Protein AF-A0A9E2E4A2-F1 (afdb_monomer_lite)

Radius of gyration: 22.53 Å; chains: 1; bounding box: 43×30×57 Å

Sequence (75 aa):
KEDEPRITVYAF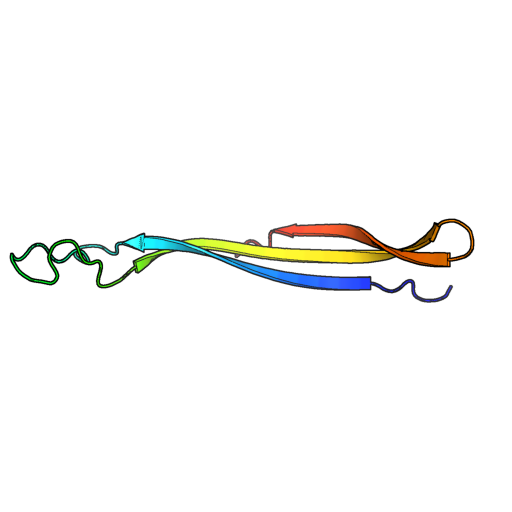GQALKPAENSIVTRPGRYYQMCTNYAVVGEVFTKTTYKLEDQWEGTNKVFRAVIEDYQVLAEE

Foldseek 3Di:
DPPQDKDKDKDKDWDKDQDVPQADCDDDDRHRPGNDIDTDDMWMKIWMWGWDWDDDPPDTDTDTDTPDIDTDDDD

pLDDT: mean 91.02, std 10.06, range [47.44, 97.19]

Structure (mmCIF, N/CA/C/O backbone):
data_AF-A0A9E2E4A2-F1
#
_entry.id   AF-A0A9E2E4A2-F1
#
loop_
_atom_site.group_PDB
_atom_site.id
_atom_site.type_symbol
_atom_site.label_atom_id
_atom_site.label_alt_id
_atom_site.label_comp_id
_atom_site.label_asym_id
_atom_site.label_entity_id
_atom_site.label_seq_id
_atom_site.pdbx_PDB_ins_code
_atom_site.Cartn_x
_atom_site.Cartn_y
_atom_site.Cartn_z
_atom_site.occupancy
_atom_site.B_iso_or_equiv
_atom_site.auth_seq_id
_atom_site.auth_comp_id
_atom_site.auth_asym_id
_atom_site.auth_atom_id
_atom_site.pdbx_PDB_model_num
ATOM 1 N N . LYS A 1 1 ? 20.514 -12.175 -26.623 1.00 47.44 1 LYS A N 1
ATOM 2 C CA . LYS A 1 1 ? 19.872 -10.853 -26.452 1.00 47.44 1 LYS A CA 1
ATOM 3 C C . LYS A 1 1 ? 20.103 -10.531 -24.989 1.00 47.44 1 LYS A C 1
ATOM 5 O O . LYS A 1 1 ? 19.661 -11.337 -24.186 1.00 47.44 1 LYS A O 1
ATOM 10 N N . GLU A 1 2 ? 20.959 -9.561 -24.674 1.00 55.41 2 GLU A N 1
ATOM 11 C CA . GLU A 1 2 ? 21.272 -9.227 -23.277 1.00 55.41 2 GLU A CA 1
ATOM 12 C C . GLU A 1 2 ? 19.969 -8.926 -22.533 1.00 55.41 2 GLU A C 1
ATOM 14 O O . GLU A 1 2 ? 19.086 -8.272 -23.095 1.00 55.41 2 GLU A O 1
ATOM 19 N N . ASP A 1 3 ? 19.820 -9.476 -21.329 1.00 68.19 3 ASP A N 1
ATOM 20 C CA . ASP A 1 3 ? 18.648 -9.253 -20.491 1.00 68.19 3 ASP A CA 1
ATOM 21 C C . ASP A 1 3 ? 18.573 -7.762 -20.150 1.00 68.19 3 ASP A C 1
ATOM 23 O O . ASP A 1 3 ? 19.325 -7.256 -19.318 1.00 68.19 3 ASP A O 1
ATOM 27 N N . GLU A 1 4 ? 17.688 -7.034 -20.836 1.00 77.44 4 GLU A N 1
ATOM 28 C CA . GLU A 1 4 ? 17.392 -5.638 -20.517 1.00 77.44 4 GLU A CA 1
ATOM 29 C C . GLU A 1 4 ? 16.991 -5.548 -19.032 1.00 77.44 4 GLU A C 1
ATOM 31 O O . GLU A 1 4 ? 16.087 -6.282 -18.602 1.00 77.44 4 GLU A O 1
ATOM 36 N N . PRO A 1 5 ? 17.638 -4.681 -18.232 1.00 88.12 5 PRO A N 1
ATOM 37 C CA . PRO A 1 5 ? 17.445 -4.677 -16.791 1.00 88.12 5 PRO A CA 1
ATOM 38 C C . PRO A 1 5 ? 16.020 -4.257 -16.418 1.00 88.12 5 PRO A C 1
ATOM 40 O O . PRO A 1 5 ? 15.525 -3.199 -16.822 1.00 88.12 5 PRO A O 1
ATOM 43 N N . ARG A 1 6 ? 15.376 -5.099 -15.603 1.00 90.81 6 ARG A N 1
ATOM 44 C CA . ARG A 1 6 ? 14.045 -4.875 -15.032 1.00 90.81 6 ARG A CA 1
ATOM 45 C C . ARG A 1 6 ? 14.130 -4.752 -13.519 1.00 90.81 6 ARG A C 1
ATOM 47 O O . ARG A 1 6 ? 14.811 -5.540 -12.867 1.00 90.81 6 ARG A O 1
ATOM 54 N N . ILE A 1 7 ? 13.393 -3.799 -12.962 1.00 93.06 7 ILE A N 1
ATOM 55 C CA . ILE A 1 7 ? 13.238 -3.612 -11.517 1.00 93.06 7 ILE A CA 1
ATOM 56 C C . ILE A 1 7 ? 11.764 -3.793 -11.186 1.00 93.06 7 ILE A C 1
ATOM 58 O O . ILE A 1 7 ? 10.921 -3.111 -11.752 1.00 93.06 7 ILE A O 1
ATOM 62 N N . THR A 1 8 ? 11.441 -4.688 -10.259 1.00 95.31 8 THR A N 1
ATOM 63 C CA . THR A 1 8 ? 10.069 -4.834 -9.757 1.00 95.31 8 THR A CA 1
ATOM 64 C C . THR A 1 8 ? 9.966 -4.219 -8.369 1.00 95.31 8 THR A C 1
ATOM 66 O O . THR A 1 8 ? 10.724 -4.586 -7.474 1.00 95.31 8 THR A O 1
ATOM 69 N N . VAL A 1 9 ? 9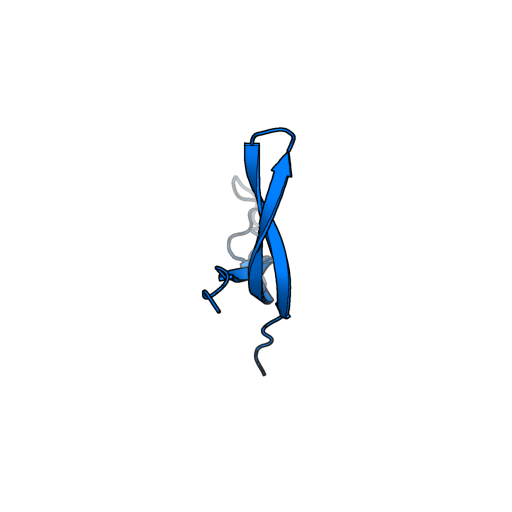.024 -3.297 -8.194 1.00 95.94 9 VAL A N 1
ATOM 70 C CA . VAL A 1 9 ? 8.724 -2.620 -6.931 1.00 95.94 9 VAL A CA 1
ATOM 71 C C . VAL A 1 9 ? 7.374 -3.111 -6.429 1.00 95.94 9 VAL A C 1
ATOM 73 O O . VAL A 1 9 ? 6.375 -3.006 -7.138 1.00 95.94 9 VAL A O 1
ATOM 76 N N . TYR A 1 10 ? 7.350 -3.627 -5.203 1.00 96.69 10 TYR A N 1
ATOM 77 C CA . TYR A 1 10 ? 6.118 -3.935 -4.484 1.00 96.69 10 TYR A CA 1
ATOM 78 C C . TYR A 1 10 ? 5.811 -2.800 -3.513 1.00 96.69 10 TYR A C 1
ATOM 80 O O . TYR A 1 10 ? 6.707 -2.347 -2.798 1.00 96.69 10 TYR A O 1
ATOM 88 N N . ALA A 1 11 ? 4.561 -2.347 -3.480 1.00 95.56 11 ALA A N 1
ATOM 89 C CA . ALA A 1 11 ? 4.110 -1.332 -2.538 1.00 95.56 11 ALA A CA 1
ATOM 90 C C . ALA A 1 11 ? 2.836 -1.779 -1.817 1.00 95.56 11 ALA A C 1
ATOM 92 O O . ALA A 1 11 ? 2.011 -2.503 -2.369 1.00 95.56 11 ALA A O 1
ATOM 93 N N . PHE A 1 12 ? 2.695 -1.322 -0.575 1.00 95.06 12 PHE A N 1
ATOM 94 C CA . PHE A 1 12 ? 1.530 -1.541 0.273 1.00 95.06 12 PHE A CA 1
ATOM 95 C C . PHE A 1 12 ? 1.041 -0.196 0.804 1.00 95.06 12 PHE A C 1
ATOM 97 O O . PHE A 1 12 ? 1.835 0.609 1.300 1.00 95.06 12 PHE A O 1
ATOM 104 N N . GLY A 1 13 ? -0.261 0.040 0.700 1.00 94.88 13 GLY A N 1
ATOM 105 C CA . GLY A 1 13 ? -0.939 1.188 1.280 1.00 94.88 13 GLY A CA 1
ATOM 106 C C . GLY A 1 13 ? -2.129 0.734 2.113 1.00 94.88 13 GLY A C 1
ATOM 107 O O . GLY A 1 13 ? -2.868 -0.155 1.705 1.00 94.88 13 GLY A O 1
ATOM 108 N N . GLN A 1 14 ? -2.335 1.385 3.256 1.00 95.38 14 GLN A N 1
ATOM 109 C CA . GLN A 1 14 ? -3.501 1.168 4.108 1.00 95.38 14 GLN A CA 1
ATOM 110 C C . GLN A 1 14 ? -4.193 2.494 4.417 1.00 95.38 14 GLN A C 1
ATOM 112 O O . GLN A 1 14 ? -3.543 3.510 4.682 1.00 95.38 14 GLN A O 1
ATOM 117 N N . ALA A 1 15 ? -5.521 2.473 4.390 1.00 95.56 15 ALA A N 1
ATOM 118 C CA . ALA A 1 15 ? -6.375 3.560 4.831 1.00 95.56 15 ALA A CA 1
ATOM 119 C C . ALA A 1 15 ? -6.932 3.239 6.221 1.00 95.56 15 ALA A C 1
ATOM 121 O O . ALA A 1 15 ? -7.403 2.130 6.485 1.00 95.56 15 ALA A O 1
ATOM 122 N N . LEU A 1 16 ? -6.903 4.239 7.102 1.00 96.25 16 LEU A N 1
ATOM 123 C CA . LEU A 1 16 ? -7.297 4.119 8.500 1.00 96.25 16 LEU A CA 1
ATOM 124 C C . LEU A 1 16 ? -8.433 5.092 8.826 1.00 96.25 16 LEU A C 1
ATOM 126 O O . LEU A 1 16 ? -8.417 6.244 8.390 1.00 96.25 16 LEU A O 1
ATOM 130 N N . LYS A 1 17 ? -9.382 4.657 9.659 1.00 96.06 17 LYS A N 1
ATOM 131 C CA . LYS A 1 17 ? -10.358 5.539 10.325 1.00 96.06 17 LYS A CA 1
ATOM 132 C C . LYS A 1 17 ? -10.301 5.336 11.841 1.00 96.06 17 LYS A C 1
ATOM 134 O O . LYS A 1 17 ? -9.883 4.264 12.271 1.00 96.06 17 LYS A O 1
ATOM 139 N N . PRO A 1 18 ? -10.730 6.302 12.671 1.00 97.19 18 PRO A N 1
ATOM 140 C CA . PRO A 1 18 ? -10.899 6.060 14.101 1.00 97.19 18 PRO A CA 1
ATOM 141 C C . PRO A 1 18 ? -11.762 4.818 14.352 1.00 97.19 18 PRO A C 1
ATOM 143 O O . PRO A 1 18 ? -12.835 4.673 13.760 1.00 97.19 18 PRO A O 1
ATOM 146 N N . ALA A 1 19 ? -11.275 3.908 15.193 1.00 96.81 19 ALA A N 1
ATOM 147 C CA . ALA A 1 19 ? -12.037 2.727 15.575 1.00 96.81 19 ALA A CA 1
ATOM 148 C C . ALA A 1 19 ? -13.292 3.111 16.382 1.00 96.81 19 ALA A C 1
ATOM 150 O O . ALA A 1 19 ? -13.408 4.210 16.930 1.00 96.81 19 ALA A O 1
ATOM 151 N N . GLU A 1 20 ? -14.255 2.198 16.463 1.00 95.75 20 GLU A N 1
ATOM 152 C CA . GLU A 1 20 ? -15.455 2.42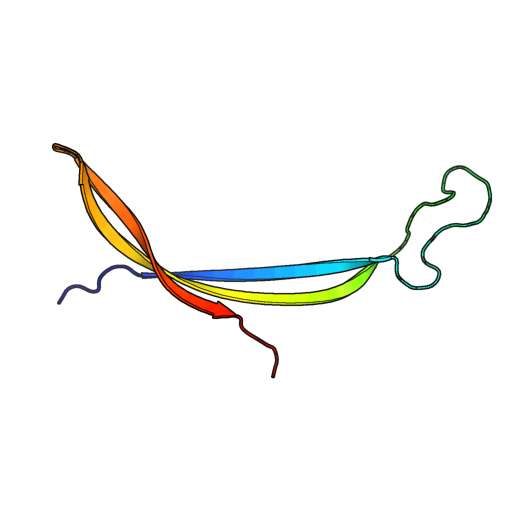8 17.263 1.00 95.75 20 GLU A CA 1
ATOM 153 C C . GLU A 1 20 ? -15.083 2.681 18.734 1.00 95.75 20 GLU A C 1
ATOM 155 O O . GLU A 1 20 ? -14.232 1.993 19.298 1.00 95.75 20 GLU A O 1
ATOM 160 N N . ASN A 1 21 ? -15.693 3.701 19.347 1.00 94.75 21 ASN A N 1
ATOM 161 C CA . ASN A 1 21 ? -15.401 4.141 20.718 1.00 94.75 21 ASN A CA 1
ATOM 162 C C . ASN A 1 21 ? -13.924 4.514 20.982 1.00 94.75 21 ASN A C 1
ATOM 164 O O . ASN A 1 21 ? -13.486 4.503 22.133 1.00 94.75 21 ASN A O 1
ATOM 168 N N . SER A 1 22 ? -13.150 4.882 19.950 1.00 96.25 22 SER A N 1
ATOM 169 C CA . SER A 1 22 ? -11.736 5.256 20.117 1.00 96.25 22 SER A CA 1
ATOM 170 C C . SER A 1 22 ? -11.498 6.735 20.431 1.00 96.25 22 SER A C 1
ATOM 172 O O . SER A 1 22 ? -10.378 7.126 20.758 1.00 96.25 22 SER A O 1
ATOM 174 N N . ILE A 1 23 ? -12.533 7.575 20.348 1.00 96.81 23 ILE A N 1
ATOM 175 C CA . ILE A 1 23 ? -12.427 8.999 20.668 1.00 96.81 23 ILE A CA 1
ATOM 176 C C . ILE A 1 23 ? -12.667 9.211 22.159 1.00 96.81 23 ILE A C 1
ATOM 178 O O . ILE A 1 23 ? -13.722 8.872 22.695 1.00 96.81 23 ILE A O 1
ATOM 182 N N . VAL A 1 24 ? -11.705 9.834 22.835 1.00 96.69 24 VAL A N 1
ATOM 183 C CA . VAL A 1 24 ? -11.857 10.209 24.242 1.00 96.69 24 VAL A CA 1
ATOM 184 C C . VAL A 1 24 ? -12.864 11.355 24.364 1.00 96.69 24 VAL A C 1
ATOM 186 O O . VAL A 1 24 ? -12.584 12.492 23.988 1.00 96.69 24 VAL A O 1
ATOM 189 N N . THR A 1 25 ? -14.031 11.070 24.938 1.00 96.12 25 THR A N 1
ATOM 190 C CA . THR A 1 25 ? -15.114 12.053 25.135 1.00 96.12 25 THR A CA 1
ATOM 191 C C . THR A 1 25 ? -15.165 12.642 26.545 1.00 96.12 25 THR A C 1
ATOM 193 O O . THR A 1 25 ? -15.894 13.603 26.785 1.00 96.12 25 THR A O 1
ATOM 196 N N . ARG A 1 26 ? -14.380 12.120 27.497 1.00 95.19 26 ARG A N 1
ATOM 197 C CA . ARG A 1 26 ? -14.319 12.700 28.847 1.00 95.19 26 ARG A CA 1
ATOM 198 C C . ARG A 1 26 ? -13.608 14.066 28.821 1.00 95.19 26 ARG A C 1
ATOM 200 O O . ARG A 1 26 ? -12.567 14.173 28.165 1.00 95.19 26 ARG A O 1
ATOM 207 N N . PRO A 1 27 ? -14.081 15.076 29.571 1.00 95.06 27 PRO A N 1
ATOM 208 C CA . PRO A 1 27 ? -13.367 16.341 29.724 1.00 95.06 27 PRO A CA 1
ATOM 209 C C . PRO A 1 27 ? -11.947 16.146 30.277 1.00 95.06 27 PRO A C 1
ATOM 211 O O . PRO A 1 27 ? -11.716 15.309 31.153 1.00 95.06 27 PRO A O 1
ATOM 214 N N . GLY A 1 28 ? -10.990 16.931 29.779 1.00 94.94 28 GLY A N 1
ATOM 215 C CA . GLY A 1 28 ? -9.600 16.914 30.235 1.00 94.94 28 GLY A CA 1
ATOM 216 C C . GLY A 1 28 ? -8.593 17.010 29.091 1.00 94.94 28 GLY A C 1
ATOM 217 O O . GLY A 1 28 ? -8.951 17.236 27.941 1.00 94.94 28 GLY A O 1
ATOM 218 N N . ARG A 1 29 ? -7.310 16.809 29.416 1.00 96.44 29 ARG A N 1
ATOM 219 C CA . ARG A 1 29 ? -6.167 17.000 28.499 1.00 96.44 29 ARG A CA 1
ATOM 220 C C . ARG A 1 29 ? -6.254 16.206 27.189 1.00 96.44 29 ARG A C 1
ATOM 222 O O . ARG A 1 29 ? -5.669 16.617 26.200 1.00 96.44 29 ARG A O 1
ATOM 229 N N . TYR A 1 30 ? -6.945 15.071 27.203 1.00 95.94 30 TYR A N 1
ATOM 230 C CA . TYR A 1 30 ? -7.015 14.148 26.070 1.00 95.94 30 TYR A CA 1
ATOM 231 C C . TYR A 1 30 ? -8.373 14.159 25.364 1.00 95.94 30 TYR A C 1
ATOM 233 O O . TYR A 1 30 ? -8.641 13.261 24.576 1.00 95.94 30 TYR A O 1
ATOM 241 N N . TYR A 1 31 ? -9.249 15.120 25.664 1.00 97.00 31 TYR A N 1
ATOM 242 C CA . TYR A 1 31 ? -10.541 15.235 24.992 1.00 97.00 31 TYR A CA 1
ATOM 243 C C . TYR A 1 31 ? -10.353 15.344 23.468 1.00 97.00 31 TYR A C 1
ATOM 245 O O . TYR A 1 31 ? -9.491 16.087 23.007 1.00 97.00 31 TYR A O 1
ATOM 253 N N . GLN A 1 32 ? -11.146 14.584 22.707 1.00 96.12 32 GLN A N 1
ATOM 254 C CA . GLN A 1 32 ? -11.056 14.403 21.247 1.00 96.12 32 GLN A CA 1
ATOM 255 C C . GLN A 1 32 ? -9.796 13.700 20.720 1.00 96.12 32 GLN A C 1
ATOM 257 O O . GLN A 1 32 ? -9.606 13.603 19.508 1.00 96.12 32 GLN A O 1
ATOM 262 N N . MET A 1 33 ? -8.955 13.145 21.590 1.00 97.00 33 MET A N 1
ATOM 263 C CA . MET A 1 33 ? -7.832 12.325 21.146 1.00 97.00 33 MET A CA 1
ATOM 264 C C . MET A 1 33 ? -8.325 10.939 20.707 1.00 97.00 33 MET A C 1
ATOM 266 O O . MET A 1 33 ? -9.071 10.282 21.436 1.00 97.00 33 MET A O 1
ATOM 270 N N . CYS A 1 34 ? -7.896 10.493 19.525 1.00 96.50 34 CYS A N 1
ATOM 271 C CA . CYS A 1 34 ? -8.123 9.137 19.030 1.00 96.50 34 CYS A CA 1
ATOM 272 C C . CYS A 1 34 ? -7.102 8.179 19.657 1.00 96.50 34 CYS A C 1
ATOM 274 O O . CYS A 1 34 ? -5.899 8.434 19.591 1.00 96.50 34 CYS A O 1
ATOM 276 N N . THR A 1 35 ? -7.565 7.090 20.267 1.00 96.00 35 THR A N 1
ATOM 277 C CA . THR A 1 35 ? -6.699 6.095 20.925 1.00 96.00 35 THR A CA 1
ATOM 278 C C . THR A 1 35 ? -6.373 4.901 20.041 1.00 96.00 35 THR A C 1
ATOM 280 O O . THR A 1 35 ? -5.403 4.199 20.312 1.00 96.00 35 THR A O 1
ATOM 283 N N . ASN A 1 36 ? -7.174 4.662 18.999 1.00 96.69 36 ASN A N 1
ATOM 284 C CA . ASN A 1 36 ? -6.993 3.541 18.091 1.00 96.69 36 ASN A CA 1
ATOM 285 C C . ASN A 1 36 ? -7.642 3.791 16.722 1.00 96.69 36 ASN A C 1
ATOM 287 O O . ASN A 1 36 ? -8.676 4.462 16.618 1.00 96.69 36 ASN A O 1
ATOM 291 N N . TYR A 1 37 ? -7.073 3.173 15.692 1.00 97.06 37 TYR A N 1
ATOM 292 C CA . TYR A 1 37 ? -7.573 3.211 14.323 1.00 97.06 37 TYR A CA 1
ATOM 293 C C . TYR A 1 37 ? -7.963 1.809 13.852 1.00 97.06 37 TYR A C 1
ATOM 295 O O . TYR A 1 37 ? -7.350 0.816 14.233 1.00 97.06 37 TYR A O 1
ATOM 303 N N . ALA A 1 38 ? -8.995 1.743 13.019 1.00 96.88 38 ALA A N 1
ATOM 304 C CA . ALA A 1 38 ? -9.395 0.555 12.287 1.00 96.88 38 ALA A CA 1
ATOM 305 C C . ALA A 1 38 ? -8.978 0.701 10.820 1.00 96.88 38 ALA A C 1
ATOM 307 O O . ALA A 1 38 ? -9.156 1.770 10.223 1.00 96.88 38 ALA A O 1
ATOM 308 N N . VAL A 1 39 ? -8.453 -0.382 10.249 1.00 95.62 39 VAL A N 1
ATOM 309 C CA . VAL A 1 39 ? -8.185 -0.490 8.812 1.00 95.62 39 VAL A CA 1
ATOM 310 C C . VAL A 1 39 ? -9.515 -0.506 8.062 1.00 95.62 39 VAL A C 1
ATOM 312 O O . VAL A 1 39 ? -10.469 -1.159 8.485 1.00 95.62 39 VAL A O 1
ATOM 315 N N . VAL A 1 40 ? -9.601 0.263 6.977 1.00 95.56 40 VAL A N 1
ATOM 316 C CA . VAL A 1 40 ? -10.814 0.359 6.137 1.00 95.56 40 VAL A CA 1
ATOM 317 C C . VAL A 1 40 ? -10.565 0.109 4.663 1.00 95.56 40 VAL A C 1
ATOM 319 O O . VAL A 1 40 ? -11.509 0.054 3.882 1.00 95.56 40 VAL A O 1
ATOM 322 N N . GLY A 1 41 ? -9.305 -0.015 4.283 1.00 93.56 41 GLY A N 1
ATOM 323 C CA . GLY A 1 41 ? -8.912 -0.337 2.931 1.00 93.56 41 GLY A CA 1
ATOM 324 C C . GLY A 1 41 ? -7.430 -0.632 2.904 1.00 93.56 41 GLY A C 1
ATOM 325 O O . GLY A 1 41 ? -6.648 0.029 3.588 1.00 93.56 41 GLY A O 1
ATOM 326 N N . GLU A 1 42 ? -7.069 -1.614 2.102 1.00 94.44 42 GLU A N 1
ATOM 327 C CA . GLU A 1 42 ? -5.698 -2.013 1.847 1.00 94.44 42 GLU A 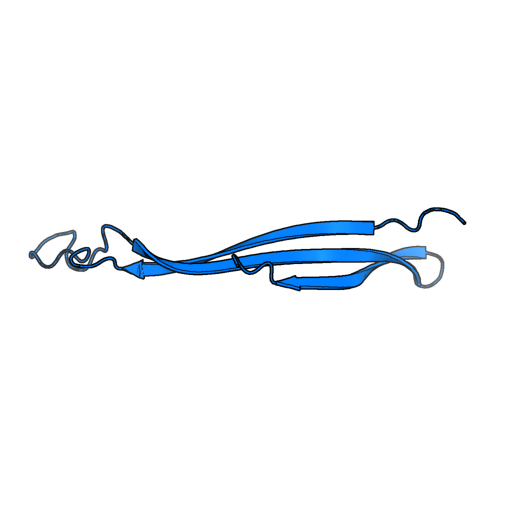CA 1
ATOM 328 C C . GLU A 1 42 ? -5.521 -2.116 0.340 1.00 94.44 42 GLU A C 1
ATOM 330 O O . GLU A 1 42 ? -6.452 -2.443 -0.399 1.00 94.44 42 GLU A O 1
ATOM 335 N N . VAL A 1 43 ? -4.333 -1.763 -0.128 1.00 94.00 43 VAL A N 1
ATOM 336 C CA . VAL A 1 43 ? -3.962 -1.890 -1.527 1.00 94.00 43 VAL A CA 1
ATOM 337 C C . VAL A 1 43 ? -2.534 -2.385 -1.601 1.00 94.00 43 VAL A C 1
ATOM 339 O O . VAL A 1 43 ? -1.626 -1.827 -0.981 1.00 94.00 43 VAL A O 1
ATOM 342 N N . PHE A 1 44 ? -2.336 -3.425 -2.394 1.00 95.69 44 PHE A N 1
ATOM 343 C CA . PHE A 1 44 ? -1.026 -3.936 -2.737 1.00 95.69 44 PHE A CA 1
ATOM 344 C C . PHE A 1 44 ? -0.813 -3.694 -4.221 1.00 95.69 44 PHE A C 1
ATOM 346 O O . PHE A 1 44 ? -1.718 -3.887 -5.033 1.00 95.69 44 PHE A O 1
ATOM 353 N N . THR A 1 45 ? 0.372 -3.239 -4.596 1.00 96.12 45 THR A N 1
ATOM 354 C CA . THR A 1 45 ? 0.709 -3.029 -5.999 1.00 96.12 45 THR A CA 1
ATOM 355 C C . THR A 1 45 ? 2.054 -3.639 -6.322 1.00 96.12 45 THR A C 1
ATOM 357 O O . THR A 1 45 ? 2.947 -3.737 -5.476 1.00 96.12 45 THR A O 1
ATOM 360 N N . LYS A 1 46 ? 2.187 -4.056 -7.574 1.00 96.69 46 LYS A N 1
ATOM 361 C CA . LYS A 1 46 ? 3.434 -4.503 -8.173 1.00 96.69 46 LYS A CA 1
ATOM 362 C C . LYS A 1 46 ? 3.648 -3.702 -9.443 1.00 96.69 46 LYS A C 1
ATOM 364 O O . LYS A 1 46 ? 2.828 -3.757 -10.356 1.00 96.69 46 LYS A O 1
ATOM 369 N N . THR A 1 47 ? 4.761 -2.990 -9.500 1.00 97.12 47 THR A N 1
ATOM 370 C CA . THR A 1 47 ? 5.151 -2.211 -10.673 1.00 97.12 47 THR A CA 1
ATOM 371 C C . THR A 1 47 ? 6.478 -2.730 -11.189 1.00 97.12 47 THR A C 1
ATOM 373 O O . THR A 1 47 ? 7.468 -2.738 -10.455 1.00 97.12 47 THR A O 1
ATOM 376 N N . THR A 1 48 ? 6.520 -3.146 -12.449 1.00 96.50 48 THR A N 1
ATOM 377 C CA . THR A 1 48 ? 7.76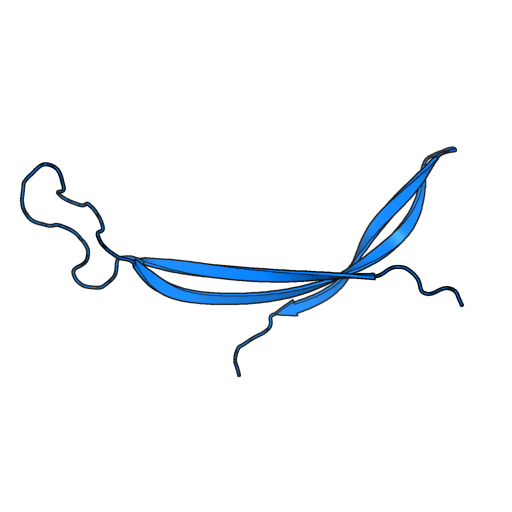3 -3.527 -13.119 1.00 96.50 48 THR A CA 1
ATOM 378 C C . THR A 1 48 ? 8.226 -2.376 -14.000 1.00 96.50 48 THR A C 1
ATOM 380 O O . THR A 1 48 ? 7.509 -1.905 -14.879 1.00 96.50 48 THR A O 1
ATOM 383 N N . TYR A 1 49 ? 9.445 -1.918 -13.747 1.00 95.31 49 TYR A N 1
ATOM 384 C CA . TYR A 1 49 ? 10.134 -0.899 -14.515 1.00 95.31 49 TYR A CA 1
ATOM 385 C C . TYR A 1 49 ? 11.151 -1.552 -15.437 1.00 95.31 49 TYR A C 1
ATOM 387 O O . TYR A 1 49 ? 11.979 -2.349 -14.989 1.00 95.31 49 TYR A O 1
ATOM 395 N N . LYS A 1 50 ? 11.135 -1.152 -16.703 1.00 93.56 50 LYS A N 1
ATOM 396 C CA . LYS A 1 50 ? 12.217 -1.395 -17.648 1.00 93.56 50 LYS A CA 1
ATOM 397 C C . LYS A 1 50 ? 13.133 -0.175 -17.651 1.00 93.56 50 LYS A C 1
ATOM 399 O O . LYS A 1 50 ? 12.656 0.955 -17.764 1.00 93.56 50 LYS A O 1
ATOM 404 N N . LEU A 1 51 ? 14.439 -0.388 -17.514 1.00 91.50 51 LEU A N 1
ATOM 405 C CA . LEU A 1 51 ? 15.410 0.687 -17.700 1.00 91.50 51 LEU A CA 1
ATOM 406 C C . LEU A 1 51 ? 15.787 0.758 -19.178 1.00 91.50 51 LEU A C 1
ATOM 408 O O . LEU A 1 51 ? 16.309 -0.201 -19.745 1.00 91.50 51 LEU A O 1
ATOM 412 N N . GLU A 1 52 ? 15.502 1.896 -19.793 1.00 90.31 52 GLU A N 1
ATOM 413 C CA . GLU A 1 52 ? 15.845 2.176 -21.181 1.00 90.31 52 GLU A CA 1
ATOM 414 C C . GLU A 1 52 ? 17.042 3.117 -21.257 1.00 90.31 52 GLU A C 1
ATOM 416 O O . GLU A 1 52 ? 17.179 4.054 -20.465 1.00 90.31 52 GLU A O 1
ATOM 421 N N . ASP A 1 53 ? 17.886 2.880 -22.256 1.00 89.44 53 ASP A N 1
ATOM 422 C CA . ASP A 1 53 ? 18.960 3.790 -22.617 1.00 89.44 53 ASP A CA 1
ATOM 423 C C . ASP A 1 53 ? 18.377 5.028 -23.304 1.00 89.44 53 ASP A C 1
ATOM 425 O O . ASP A 1 53 ? 17.655 4.926 -24.299 1.00 89.44 53 ASP A O 1
ATOM 429 N N . GLN A 1 54 ? 18.742 6.209 -22.817 1.00 85.81 54 GLN A N 1
ATOM 430 C CA . GLN A 1 54 ? 18.451 7.482 -23.462 1.00 85.81 54 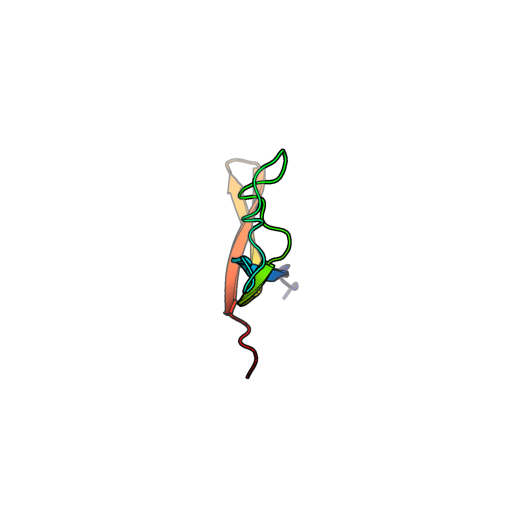GLN A CA 1
ATOM 431 C C . GLN A 1 54 ? 19.750 8.288 -23.572 1.00 85.81 54 GLN A C 1
ATOM 433 O O . GLN A 1 54 ? 20.592 8.278 -22.679 1.00 85.81 54 GLN A O 1
ATOM 438 N N . TRP A 1 55 ? 19.941 8.973 -24.695 1.00 86.12 55 TRP A N 1
ATOM 439 C CA . TRP A 1 55 ? 21.100 9.837 -24.905 1.00 86.12 55 TRP A CA 1
ATOM 440 C C . TRP A 1 55 ? 20.684 11.297 -24.767 1.00 86.12 55 TRP A C 1
ATOM 442 O O . TRP A 1 55 ? 19.767 11.753 -25.449 1.00 86.12 55 TRP A O 1
ATOM 452 N N . GLU A 1 56 ? 21.376 12.029 -23.899 1.00 86.25 56 GLU A N 1
ATOM 453 C CA . GLU A 1 56 ? 21.230 13.475 -23.736 1.00 86.25 56 GLU A CA 1
ATOM 454 C C . GLU A 1 56 ? 22.554 14.141 -24.119 1.00 86.25 56 GLU A C 1
ATOM 456 O O . GLU A 1 56 ? 23.518 14.178 -23.349 1.00 86.25 56 GLU A O 1
ATOM 461 N N . GLY A 1 57 ? 22.633 14.610 -25.368 1.00 86.12 57 GLY A N 1
ATOM 462 C CA . GLY A 1 57 ? 23.888 15.082 -25.953 1.00 86.12 57 GLY A CA 1
ATOM 463 C C . GLY A 1 57 ? 24.915 13.950 -26.033 1.00 86.12 57 GLY A C 1
ATOM 464 O O . GLY A 1 57 ? 24.697 12.956 -26.720 1.00 86.12 57 GLY A O 1
ATOM 465 N N . THR A 1 58 ? 26.035 14.100 -25.323 1.00 87.94 58 THR A N 1
ATOM 466 C CA . THR A 1 58 ? 27.105 13.089 -25.228 1.00 87.94 58 THR A CA 1
ATOM 467 C C . THR A 1 58 ? 26.964 12.149 -24.030 1.00 87.94 58 THR A C 1
ATOM 469 O O . THR A 1 58 ? 27.776 11.236 -23.890 1.00 87.94 58 THR A O 1
ATOM 472 N N . ASN A 1 59 ? 25.980 12.359 -23.152 1.00 88.12 59 ASN A N 1
ATOM 473 C CA . ASN A 1 59 ? 25.809 11.552 -21.947 1.00 88.12 59 ASN A CA 1
ATOM 474 C C . ASN A 1 59 ? 24.781 10.441 -22.174 1.00 88.12 59 ASN A C 1
ATOM 476 O O . ASN A 1 59 ? 23.671 10.695 -22.647 1.00 88.12 59 ASN A O 1
ATOM 480 N N . LYS A 1 60 ? 25.141 9.214 -21.780 1.00 85.62 60 LYS A N 1
ATOM 481 C CA . LYS A 1 60 ? 24.201 8.097 -21.671 1.00 85.62 60 LYS A CA 1
ATOM 482 C C . LYS A 1 60 ? 23.485 8.194 -20.327 1.00 85.62 60 LYS A C 1
ATOM 484 O O . LYS A 1 60 ? 24.126 8.111 -19.280 1.00 85.62 60 LYS A O 1
ATOM 489 N N . VAL A 1 61 ? 22.172 8.368 -20.361 1.00 88.88 61 VAL A N 1
ATOM 490 C CA . VAL A 1 61 ? 21.297 8.390 -19.188 1.00 88.88 61 VAL A CA 1
ATOM 491 C C . VAL A 1 61 ? 20.348 7.195 -19.235 1.00 88.88 61 VAL A C 1
ATOM 493 O O . VAL A 1 61 ? 20.047 6.663 -20.302 1.00 88.88 61 VAL A O 1
ATOM 496 N N . PHE A 1 62 ? 19.887 6.749 -18.070 1.00 88.31 62 PHE A N 1
ATOM 497 C CA . PHE A 1 62 ? 18.910 5.668 -17.969 1.00 88.31 62 PHE A CA 1
ATOM 498 C C . PHE A 1 62 ? 17.562 6.240 -17.568 1.00 88.31 62 PHE A C 1
ATOM 500 O O . PHE A 1 62 ? 17.455 6.958 -16.571 1.00 88.31 62 PHE A O 1
ATOM 507 N N . ARG A 1 63 ? 16.528 5.891 -18.328 1.00 89.50 63 ARG A N 1
ATOM 508 C CA . ARG A 1 63 ? 15.150 6.252 -18.018 1.00 89.50 63 ARG A CA 1
ATOM 509 C C . ARG A 1 63 ? 14.404 5.016 -17.539 1.00 89.50 63 ARG A C 1
ATOM 511 O O . ARG A 1 63 ? 14.334 4.020 -18.251 1.00 89.50 63 ARG A O 1
ATOM 518 N N . ALA A 1 64 ? 13.809 5.095 -16.354 1.00 91.62 64 ALA A N 1
ATOM 519 C CA . ALA A 1 64 ? 12.867 4.082 -15.900 1.00 91.62 64 ALA A CA 1
ATOM 520 C C . ALA A 1 64 ? 11.516 4.293 -16.593 1.00 91.62 64 ALA A C 1
ATOM 522 O O . ALA A 1 64 ? 10.912 5.361 -16.476 1.00 91.62 64 ALA A O 1
ATOM 523 N N . VAL A 1 65 ? 11.046 3.276 -17.305 1.00 93.94 65 VAL A N 1
ATOM 524 C CA . VAL A 1 65 ? 9.733 3.250 -17.952 1.00 93.94 65 VAL A CA 1
ATOM 525 C C . VAL A 1 65 ? 8.902 2.158 -17.297 1.00 93.94 65 VAL A C 1
ATOM 527 O O . VAL A 1 65 ? 9.409 1.073 -17.022 1.00 93.94 65 VAL A O 1
ATOM 530 N N . ILE A 1 66 ? 7.635 2.451 -17.008 1.00 95.06 66 ILE A N 1
ATOM 531 C CA . ILE A 1 66 ? 6.706 1.455 -16.470 1.00 95.06 66 ILE A CA 1
ATOM 532 C C . ILE A 1 66 ? 6.407 0.459 -17.591 1.00 95.06 66 ILE A C 1
ATOM 534 O O . ILE A 1 66 ? 5.826 0.830 -18.608 1.00 95.06 66 ILE A O 1
ATOM 538 N N . GLU A 1 67 ? 6.842 -0.783 -17.405 1.00 94.56 67 GLU A N 1
ATOM 539 C CA . GLU A 1 67 ? 6.547 -1.895 -18.310 1.00 94.56 67 GLU A CA 1
ATOM 540 C C . GLU A 1 67 ? 5.211 -2.542 -17.935 1.00 94.56 67 GLU A C 1
ATOM 542 O O . GLU A 1 67 ? 4.399 -2.820 -18.812 1.00 94.56 67 GLU A O 1
ATOM 547 N N . ASP A 1 68 ? 4.967 -2.732 -16.635 1.00 95.38 68 ASP A N 1
ATOM 548 C CA . ASP A 1 68 ? 3.740 -3.340 -16.117 1.00 95.38 68 ASP A CA 1
ATOM 549 C C . ASP A 1 68 ? 3.341 -2.737 -14.762 1.00 95.38 68 ASP A C 1
ATOM 551 O O . ASP A 1 68 ? 4.199 -2.368 -13.951 1.00 95.38 68 ASP A O 1
ATOM 555 N N . TYR A 1 69 ? 2.034 -2.649 -14.516 1.00 95.25 69 TYR A N 1
ATOM 556 C CA . TYR A 1 69 ? 1.451 -2.190 -13.256 1.00 95.25 69 TYR A CA 1
ATOM 557 C C . TYR A 1 69 ? 0.251 -3.058 -12.890 1.00 95.25 69 TYR A C 1
ATOM 559 O O . TYR A 1 69 ? -0.724 -3.144 -13.637 1.00 95.25 69 TYR A O 1
ATOM 567 N N . GLN A 1 70 ? 0.306 -3.653 -11.702 1.00 95.75 70 GLN A N 1
ATOM 568 C CA . GLN A 1 70 ? -0.720 -4.551 -11.192 1.00 95.75 70 GLN A CA 1
ATOM 569 C C . GLN A 1 70 ? -1.179 -4.086 -9.814 1.00 95.75 70 GLN A C 1
ATOM 571 O O . GLN A 1 70 ? -0.359 -3.854 -8.923 1.00 95.75 70 GLN A O 1
ATOM 576 N N . VAL A 1 71 ? -2.497 -4.001 -9.628 1.00 93.94 71 VAL A N 1
ATOM 577 C CA . VAL A 1 71 ? -3.104 -3.989 -8.295 1.00 93.94 71 VAL A CA 1
ATOM 578 C C . VAL A 1 71 ? -3.280 -5.444 -7.883 1.00 93.94 71 VAL A C 1
ATOM 580 O O . VAL A 1 71 ? -4.000 -6.196 -8.536 1.00 93.94 71 VAL A O 1
ATOM 583 N N . LEU A 1 72 ? -2.580 -5.841 -6.828 1.00 91.69 72 LEU A N 1
ATOM 584 C CA . LEU A 1 72 ? -2.664 -7.168 -6.242 1.00 91.69 72 LEU A CA 1
ATOM 585 C C . LEU A 1 72 ? -3.866 -7.148 -5.290 1.00 91.69 72 LEU A C 1
ATOM 587 O O . LEU A 1 72 ? -3.752 -6.711 -4.147 1.00 91.69 72 LEU A O 1
ATOM 591 N N . ALA A 1 73 ? -5.047 -7.500 -5.791 1.00 76.88 73 ALA A N 1
ATOM 592 C CA . ALA A 1 73 ? -6.191 -7.736 -4.918 1.00 76.88 73 ALA A CA 1
ATOM 593 C C . ALA A 1 73 ? -5.947 -9.019 -4.107 1.00 76.88 73 ALA A C 1
ATOM 595 O O . ALA A 1 73 ? -5.365 -9.972 -4.626 1.00 76.88 73 ALA A O 1
ATOM 596 N N . GLU A 1 74 ? -6.393 -9.043 -2.852 1.00 61.62 74 GLU A N 1
ATOM 597 C CA . GLU A 1 74 ? -6.656 -10.313 -2.176 1.00 61.62 74 GLU A CA 1
ATOM 598 C C . GLU A 1 74 ? -7.926 -10.896 -2.816 1.00 61.62 74 GLU A C 1
ATOM 600 O O . GLU A 1 74 ? -8.973 -10.246 -2.790 1.00 61.62 74 GLU A O 1
ATOM 605 N N . GLU A 1 75 ? -7.805 -12.048 -3.488 1.00 54.62 75 GLU A N 1
ATOM 606 C CA . GLU A 1 75 ? -8.959 -12.855 -3.931 1.00 54.62 75 GLU A CA 1
ATOM 607 C C . GLU A 1 75 ? -9.772 -13.376 -2.739 1.00 54.62 75 GLU A C 1
ATOM 609 O O . GLU A 1 75 ? -9.152 -13.813 -1.739 1.00 54.62 75 GLU A O 1
#

Secondary structure (DSSP, 8-state):
-----EEEEEEEEEEEEEPTT-B--SSSTTTT-B--EEEEEEEEEEEEEEEEEEEETTEEEEEEEEEEEEEE---